Protein AF-A0A524QQI0-F1 (afdb_monomer)

Sequence (140 aa):
MTISGERKNTDLWWKIALLAVVTAITVSIHYGWILMPLFGHAGWVHAIHSRLCYIPIIMAAAWFGLRGGLITAATISLMIQPFILWSNNPYMEPSSEWVEIVFYFAIGGLIGLLVDRERRIRTRQEETALQLERSQRLSL

Secondary structure (DSSP, 8-state):
--HHHHHHHHHHHHHHHHHHHHHHHHHHHHTTTTHHHHH-S-HHHHHHHHHHTHHHHHHHHHHHHHHHHHHHHHHHHHHHHHHHHH---TTS-HHHHHHHHHHHHHHHHHHHHHHHHHHHHHHHHHHHHHHHHHHHHHT-

Solvent-accessible surface area (backbone atoms only — not comparable to full-atom values): 7536 Å² total; per-residue (Å²): 138,64,74,67,61,56,54,57,48,52,54,49,53,50,53,51,51,51,44,50,51,49,40,52,52,36,49,44,39,54,72,31,73,57,48,37,84,75,64,50,94,45,74,64,62,59,68,51,35,65,60,49,55,46,53,43,16,49,51,30,2,68,76,55,17,37,64,31,1,41,51,45,26,50,52,52,51,59,69,51,49,66,54,59,74,70,52,85,55,95,80,64,69,72,69,61,59,60,53,49,50,52,48,37,44,49,52,6,40,53,49,1,46,51,43,45,50,51,52,54,52,52,52,52,53,54,53,52,54,53,49,53,54,51,56,57,63,74,75,109

Nearest PDB structures (foldseek):
  3zc1-assembly1_B  TM=3.887E-01  e=4.930E+00  Archaeoglobus fulgidus
  6m6u-assembly1_D  TM=2.842E-01  e=5.201E+00  Shewanella oneidensis MR-1
  6m6u-assembly1_I  TM=2.778E-01  e=4.431E+00  Shewanella oneidensis MR-1
  8ip4-assembly1_A  TM=3.225E-01  e=9.359E+00  Homo sapiens

Mean predicted aligned error: 9.33 Å

pLDDT: mean 80.24, std 15.48, range [47.75, 97.38]

Radius of gyration: 21.22 Å; Cα contacts (8 Å, |Δi|>4): 103; chains: 1; bounding box: 54×30×71 Å

Foldseek 3Di:
DCPVVVVVVVVVVVLVVVLVVLLVVLLCQQVVVPPCVPPNPDPVSNVVSLVSLLVSLLSLLQPPALVRNQVSLVVSLVSCVVVVVVCPDPPPPPPPSVVSSVVSNVSSRVSSPVNVVVVVVVVVVVVVVVVVVVVVVVVD

Structure (mmCIF, N/CA/C/O backbone):
data_AF-A0A524QQI0-F1
#
_entry.id   AF-A0A524QQI0-F1
#
loop_
_atom_site.group_PDB
_atom_site.id
_atom_site.type_symbol
_atom_site.label_atom_id
_atom_site.label_alt_id
_atom_site.label_comp_id
_atom_site.label_asym_id
_atom_site.label_entity_id
_atom_site.label_seq_id
_atom_site.pdbx_PDB_ins_code
_atom_site.Cartn_x
_atom_site.Cartn_y
_atom_site.Cartn_z
_atom_site.occupancy
_atom_site.B_iso_or_equiv
_atom_site.auth_seq_id
_atom_site.auth_comp_id
_atom_site.auth_asym_id
_atom_site.auth_atom_id
_atom_site.pdbx_PDB_model_num
ATOM 1 N N . MET A 1 1 ? -7.210 17.712 27.458 1.00 49.47 1 MET A N 1
ATOM 2 C CA . MET A 1 1 ? -7.720 16.653 26.551 1.00 49.47 1 MET A CA 1
ATOM 3 C C . MET A 1 1 ? -7.200 16.789 25.104 1.00 49.47 1 MET A C 1
ATOM 5 O O . MET A 1 1 ? -7.686 16.091 24.229 1.00 49.47 1 MET A O 1
ATOM 9 N N . THR A 1 2 ? -6.180 17.623 24.841 1.00 55.41 2 THR A N 1
ATOM 10 C CA . THR A 1 2 ? -5.654 17.962 23.497 1.00 55.41 2 THR A CA 1
ATOM 11 C C . THR A 1 2 ? -4.439 17.131 23.043 1.00 55.41 2 THR A C 1
ATOM 13 O O . THR A 1 2 ? -4.247 16.939 21.849 1.00 55.41 2 THR A O 1
ATOM 16 N N . ILE A 1 3 ? -3.673 16.538 23.968 1.00 57.94 3 ILE A N 1
ATOM 17 C CA . ILE A 1 3 ? -2.389 15.861 23.657 1.00 57.94 3 ILE A CA 1
ATOM 18 C C . ILE A 1 3 ? -2.554 14.507 22.927 1.00 57.94 3 ILE A C 1
ATOM 20 O O . ILE A 1 3 ? -1.649 14.048 22.232 1.00 57.94 3 ILE A O 1
ATOM 24 N N . SER A 1 4 ? -3.721 13.861 23.044 1.00 59.25 4 SER A N 1
ATOM 25 C CA . SER A 1 4 ? -4.025 12.595 22.347 1.00 59.25 4 SER A CA 1
ATOM 26 C C . SER A 1 4 ? -4.274 12.797 20.842 1.00 59.25 4 SER A C 1
ATOM 28 O O . SER A 1 4 ? -3.852 11.973 20.030 1.00 59.25 4 SER A O 1
ATOM 30 N N . GLY A 1 5 ? -4.896 13.919 20.458 1.00 61.28 5 GLY A N 1
ATOM 31 C CA . GLY A 1 5 ? -5.211 14.228 19.060 1.00 61.28 5 GLY A CA 1
ATOM 32 C C . GLY A 1 5 ? -3.980 14.598 18.231 1.00 61.28 5 GLY A C 1
ATOM 33 O O . GLY A 1 5 ? -3.829 14.108 17.113 1.00 61.28 5 GLY A O 1
ATOM 34 N N . GLU A 1 6 ? -3.066 15.398 18.789 1.00 65.69 6 GLU A N 1
ATOM 35 C CA . GLU A 1 6 ? -1.837 15.804 18.090 1.00 65.69 6 GLU A CA 1
ATOM 36 C C . GLU A 1 6 ? -0.909 14.619 17.807 1.00 65.69 6 GLU A C 1
ATOM 38 O O . GLU A 1 6 ? -0.450 14.459 16.678 1.00 65.69 6 GLU A O 1
ATOM 43 N N . ARG A 1 7 ? -0.709 13.726 18.786 1.00 71.62 7 ARG A N 1
ATOM 44 C CA . ARG A 1 7 ? 0.163 12.548 18.635 1.00 71.62 7 ARG A CA 1
ATOM 45 C C . ARG A 1 7 ? -0.338 11.584 17.555 1.00 71.62 7 ARG A C 1
ATOM 47 O O . ARG A 1 7 ? 0.435 11.068 16.752 1.00 71.62 7 ARG A O 1
ATOM 54 N N . LYS A 1 8 ? -1.656 11.375 17.492 1.00 74.31 8 LYS A N 1
ATOM 55 C CA . LYS A 1 8 ? -2.273 10.492 16.493 1.00 74.31 8 LYS A CA 1
ATOM 56 C C . LYS A 1 8 ? -2.111 11.042 15.070 1.00 74.31 8 LYS A C 1
ATOM 58 O O . LYS A 1 8 ? -1.938 10.266 14.131 1.00 74.31 8 LYS A O 1
ATOM 63 N N . ASN A 1 9 ? -2.131 12.368 14.922 1.00 80.00 9 ASN A N 1
ATOM 64 C CA . ASN A 1 9 ? -1.892 13.034 13.646 1.00 80.00 9 ASN A CA 1
ATOM 65 C C . ASN A 1 9 ? -0.416 12.965 13.239 1.00 80.00 9 ASN A C 1
ATOM 67 O O . ASN A 1 9 ? -0.136 12.645 12.088 1.00 80.00 9 ASN A O 1
ATOM 71 N N . THR A 1 10 ? 0.532 13.192 14.154 1.00 86.38 10 THR A N 1
ATOM 72 C CA . THR A 1 10 ? 1.967 13.082 13.831 1.00 86.38 10 THR A CA 1
ATOM 73 C C . THR A 1 10 ? 2.349 11.673 13.382 1.00 86.38 10 THR A C 1
ATOM 75 O O . THR A 1 10 ? 3.079 11.525 12.405 1.00 86.38 10 THR A O 1
ATOM 78 N N . ASP A 1 11 ? 1.793 10.638 14.019 1.00 90.06 11 ASP A N 1
ATOM 79 C CA . ASP A 1 11 ? 2.036 9.242 13.634 1.00 90.06 11 ASP A CA 1
ATOM 80 C C . ASP A 1 11 ? 1.474 8.916 12.244 1.00 90.06 11 ASP A C 1
ATOM 82 O O . ASP A 1 11 ? 2.068 8.146 11.486 1.00 90.06 11 ASP A O 1
ATOM 86 N N . LEU A 1 12 ? 0.320 9.494 11.894 1.00 90.12 12 LEU A N 1
ATOM 87 C CA . LEU A 1 12 ? -0.279 9.349 10.570 1.00 90.12 12 LEU A CA 1
ATOM 88 C C . LEU A 1 12 ? 0.604 9.992 9.495 1.00 90.12 12 LEU A C 1
ATOM 90 O O . LEU A 1 12 ? 0.937 9.334 8.509 1.00 90.12 12 LEU A O 1
ATOM 94 N N . TRP A 1 13 ? 1.006 11.248 9.696 1.00 90.62 13 TRP A N 1
ATOM 95 C CA . TRP A 1 13 ? 1.864 11.969 8.755 1.00 90.62 13 TRP A CA 1
ATOM 96 C C . TRP A 1 13 ? 3.225 11.303 8.596 1.00 90.62 13 TRP A C 1
ATOM 98 O O . TRP A 1 13 ? 3.708 11.181 7.474 1.00 90.62 13 TRP A O 1
ATOM 108 N N . TRP A 1 14 ? 3.804 10.794 9.685 1.00 93.50 14 TRP A N 1
ATOM 109 C CA . TRP A 1 14 ? 5.048 10.033 9.634 1.00 93.50 14 TRP A CA 1
ATOM 110 C C . TRP A 1 14 ? 4.915 8.760 8.795 1.00 93.50 14 TRP A C 1
ATOM 112 O O . TRP A 1 14 ? 5.751 8.503 7.933 1.00 93.50 14 TRP A O 1
ATOM 122 N N . LYS A 1 15 ? 3.836 7.985 8.980 1.00 92.25 15 LYS A N 1
ATOM 123 C CA . LYS A 1 15 ? 3.563 6.789 8.163 1.00 92.25 15 LYS A CA 1
ATOM 124 C C . LYS A 1 15 ? 3.392 7.132 6.688 1.00 92.25 15 LYS A C 1
ATOM 126 O O . LYS A 1 15 ? 3.924 6.422 5.842 1.00 92.25 15 LYS A O 1
ATOM 131 N N . ILE A 1 16 ? 2.671 8.211 6.378 1.00 92.25 16 ILE A N 1
ATOM 132 C CA . ILE A 1 16 ? 2.478 8.670 4.996 1.00 92.25 16 ILE A CA 1
ATOM 133 C C . ILE A 1 16 ? 3.813 9.110 4.388 1.00 92.25 16 ILE A C 1
ATOM 135 O O . ILE A 1 16 ? 4.137 8.683 3.283 1.00 92.25 16 ILE A O 1
ATOM 139 N N . ALA A 1 17 ? 4.604 9.907 5.109 1.00 93.19 17 ALA A N 1
ATOM 140 C CA . ALA A 1 17 ? 5.914 10.364 4.656 1.00 93.19 17 ALA A CA 1
ATOM 141 C C . ALA A 1 17 ? 6.864 9.184 4.414 1.00 93.19 17 ALA A C 1
ATOM 143 O O . ALA A 1 17 ? 7.474 9.089 3.353 1.00 93.19 17 ALA A O 1
ATOM 144 N N . LEU A 1 18 ? 6.931 8.239 5.355 1.00 94.25 18 LEU A N 1
ATOM 145 C CA . LEU A 1 18 ? 7.751 7.039 5.227 1.00 94.25 18 LEU A CA 1
ATOM 146 C C . LEU A 1 18 ? 7.297 6.171 4.045 1.00 94.25 18 LEU A C 1
ATOM 148 O O . LEU A 1 18 ? 8.131 5.719 3.265 1.00 94.25 18 LEU A O 1
ATOM 152 N N . LEU A 1 19 ? 5.986 5.982 3.866 1.00 93.25 19 LEU A N 1
ATOM 153 C CA . LEU A 1 19 ? 5.440 5.250 2.724 1.00 93.25 19 LEU A CA 1
ATOM 154 C C . LEU A 1 19 ? 5.787 5.935 1.395 1.00 93.25 19 LEU A C 1
ATOM 156 O O . LEU A 1 19 ? 6.190 5.259 0.450 1.00 93.25 19 LEU A O 1
ATOM 160 N N . ALA A 1 20 ? 5.655 7.261 1.323 1.00 91.62 20 ALA A N 1
ATOM 161 C CA . ALA A 1 20 ? 5.983 8.039 0.133 1.00 91.62 20 ALA A CA 1
ATOM 162 C C . ALA A 1 20 ? 7.475 7.935 -0.211 1.00 91.62 20 ALA A C 1
ATOM 164 O O . ALA A 1 20 ? 7.813 7.686 -1.366 1.00 91.62 20 ALA A O 1
ATOM 165 N N . VAL A 1 21 ? 8.358 8.042 0.787 1.00 92.69 21 VAL A N 1
ATOM 166 C CA . VAL A 1 21 ? 9.811 7.890 0.612 1.00 92.69 21 VAL A CA 1
ATOM 167 C C . VAL A 1 21 ? 10.164 6.486 0.124 1.00 92.69 21 VAL A C 1
ATOM 169 O O . VAL A 1 21 ? 10.884 6.351 -0.860 1.00 92.69 21 VAL A O 1
ATOM 172 N N . VAL A 1 22 ? 9.627 5.433 0.751 1.00 91.69 22 VAL A N 1
ATOM 173 C CA . VAL A 1 22 ? 9.883 4.044 0.328 1.00 91.69 22 VAL A CA 1
ATOM 174 C C . VAL A 1 22 ? 9.367 3.800 -1.089 1.00 91.69 22 VAL A C 1
ATOM 176 O O . VAL A 1 22 ? 10.076 3.215 -1.905 1.00 91.69 22 VAL A O 1
ATOM 179 N N . THR A 1 23 ? 8.171 4.300 -1.411 1.00 88.88 23 THR A N 1
ATOM 180 C CA . THR A 1 23 ? 7.600 4.193 -2.761 1.00 88.88 23 THR A CA 1
ATOM 181 C C . THR A 1 23 ? 8.500 4.894 -3.777 1.00 88.88 23 THR A C 1
ATOM 183 O O . THR A 1 23 ? 8.898 4.274 -4.759 1.00 88.88 23 THR A O 1
ATOM 186 N N . ALA A 1 24 ? 8.908 6.138 -3.509 1.00 87.12 24 ALA A N 1
ATOM 187 C CA . ALA A 1 24 ? 9.801 6.895 -4.381 1.00 87.12 24 ALA A CA 1
ATOM 188 C C . ALA A 1 24 ? 11.146 6.185 -4.592 1.00 87.12 24 ALA A C 1
ATOM 190 O O . ALA A 1 24 ? 11.607 6.088 -5.723 1.00 87.12 24 ALA A O 1
ATOM 191 N N . ILE A 1 25 ? 11.752 5.627 -3.537 1.00 86.31 25 ILE A N 1
ATOM 192 C CA . ILE A 1 25 ? 12.997 4.853 -3.647 1.00 86.31 25 ILE A CA 1
ATOM 193 C C . ILE A 1 25 ? 12.789 3.626 -4.540 1.00 86.31 25 ILE A C 1
ATOM 195 O O . ILE A 1 25 ? 13.569 3.406 -5.463 1.00 86.31 25 ILE A O 1
ATOM 199 N N . THR A 1 26 ? 11.734 2.842 -4.303 1.00 85.69 26 THR A N 1
ATOM 200 C CA . THR A 1 26 ? 11.472 1.621 -5.086 1.00 85.69 26 THR A CA 1
ATOM 201 C C . THR A 1 26 ? 11.213 1.929 -6.560 1.00 85.69 26 THR A C 1
ATOM 203 O O . THR A 1 26 ? 11.755 1.248 -7.427 1.00 85.69 26 THR A O 1
ATOM 206 N N . VAL A 1 27 ? 10.476 3.005 -6.851 1.00 81.31 27 VAL A N 1
ATOM 207 C CA . VAL A 1 27 ? 10.211 3.469 -8.217 1.00 81.31 27 VAL A CA 1
ATOM 208 C C . VAL A 1 27 ? 11.495 3.989 -8.871 1.00 81.31 27 VAL A C 1
ATOM 210 O O . VAL A 1 27 ? 11.799 3.603 -9.992 1.00 81.31 27 VAL A O 1
ATOM 213 N N . SER A 1 28 ? 12.319 4.776 -8.177 1.00 77.75 28 SER A N 1
ATOM 214 C CA . SER A 1 28 ? 13.614 5.235 -8.707 1.00 77.75 28 SER A CA 1
ATOM 215 C C . SER A 1 28 ? 14.567 4.081 -9.041 1.00 77.75 28 SER A C 1
ATOM 217 O O . SER A 1 28 ? 15.298 4.148 -10.030 1.00 77.75 28 SER A O 1
ATOM 219 N N . ILE A 1 29 ? 14.553 3.002 -8.248 1.00 75.69 29 ILE A N 1
ATOM 220 C CA . ILE A 1 29 ? 15.293 1.769 -8.561 1.00 75.69 29 ILE A CA 1
ATOM 221 C C . ILE A 1 29 ? 14.711 1.100 -9.813 1.00 75.69 29 ILE A C 1
ATOM 223 O O . ILE A 1 29 ? 15.478 0.672 -10.674 1.00 75.69 29 ILE A O 1
ATOM 227 N N . HIS A 1 30 ? 13.381 1.047 -9.927 1.00 70.19 30 HIS A N 1
ATOM 228 C CA . HIS A 1 30 ? 12.670 0.466 -11.068 1.00 70.19 30 HIS A CA 1
ATOM 229 C C . HIS A 1 30 ? 12.987 1.177 -12.389 1.00 70.19 30 HIS A C 1
ATOM 231 O O . HIS A 1 30 ? 13.290 0.517 -13.376 1.00 70.19 30 HIS A O 1
ATOM 237 N N . TYR A 1 31 ? 13.048 2.512 -12.389 1.00 66.62 31 TYR A N 1
ATOM 238 C CA . TYR A 1 31 ? 13.455 3.315 -13.552 1.00 66.62 31 TYR A CA 1
ATOM 239 C C . TYR A 1 31 ? 14.927 3.126 -13.960 1.00 66.62 31 TYR A C 1
ATOM 241 O O . TYR A 1 31 ? 15.420 3.803 -14.860 1.00 66.62 31 TYR A O 1
ATOM 249 N N . GLY A 1 32 ? 15.667 2.247 -13.281 1.00 62.62 32 GLY A N 1
ATOM 250 C CA . GLY A 1 32 ? 17.063 1.980 -13.580 1.00 62.62 32 GLY A CA 1
ATOM 251 C C . GLY A 1 32 ? 18.003 3.093 -13.131 1.00 62.62 32 GLY A C 1
ATOM 252 O O . GLY A 1 32 ? 19.205 2.902 -13.238 1.00 62.62 32 GLY A O 1
ATOM 253 N N . TRP A 1 33 ? 17.517 4.200 -12.553 1.00 60.66 33 TRP A N 1
ATOM 254 C CA . TRP A 1 33 ? 18.362 5.321 -12.110 1.00 60.66 33 TRP A CA 1
ATOM 255 C C . TRP A 1 33 ? 19.468 4.843 -11.158 1.00 60.66 33 TRP A C 1
ATOM 257 O O . TRP A 1 33 ? 20.602 5.305 -11.222 1.00 60.66 33 TRP A O 1
ATOM 267 N N . ILE A 1 34 ? 19.158 3.868 -10.302 1.00 59.31 34 ILE A N 1
ATOM 268 C CA . ILE A 1 34 ? 20.099 3.363 -9.298 1.00 59.31 34 ILE A CA 1
ATOM 269 C C . ILE A 1 34 ? 20.806 2.085 -9.766 1.00 59.31 34 ILE A C 1
ATOM 271 O O . ILE A 1 34 ? 22.025 1.998 -9.674 1.00 59.31 34 ILE A O 1
ATOM 275 N N . LEU A 1 35 ? 20.078 1.082 -10.271 1.00 58.62 35 LEU A N 1
ATOM 276 C CA . LEU A 1 35 ? 20.664 -0.238 -10.551 1.00 58.62 35 LEU A CA 1
ATOM 277 C C . LEU A 1 35 ? 21.361 -0.326 -11.919 1.00 58.62 35 LEU A C 1
ATOM 279 O O . LEU A 1 35 ? 22.340 -1.056 -12.052 1.00 58.62 35 LEU A O 1
ATOM 283 N N . MET A 1 36 ? 20.902 0.425 -12.923 1.00 58.16 36 MET A N 1
ATOM 284 C CA . MET A 1 36 ? 21.428 0.356 -14.293 1.00 58.16 36 MET A CA 1
ATOM 285 C C . MET A 1 36 ? 22.860 0.914 -14.417 1.00 58.16 36 MET A C 1
ATOM 287 O O . MET A 1 36 ? 23.675 0.255 -15.066 1.00 58.16 36 MET A O 1
ATOM 291 N N . PRO A 1 37 ? 23.236 2.032 -13.753 1.00 60.03 37 PRO A N 1
ATOM 292 C CA . PRO A 1 37 ? 24.627 2.489 -13.705 1.00 60.03 37 PRO A CA 1
ATOM 293 C C . PRO A 1 37 ? 25.557 1.540 -12.944 1.00 60.03 37 PRO A C 1
ATOM 295 O O . PRO A 1 37 ? 26.7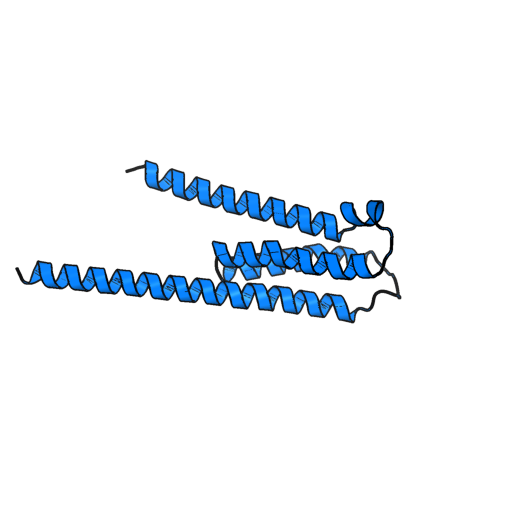56 1.522 -13.204 1.00 60.03 37 PRO A O 1
ATOM 298 N N . LEU A 1 38 ? 25.016 0.777 -11.988 1.00 60.03 38 LEU A N 1
ATOM 299 C CA . LEU A 1 38 ? 25.783 -0.083 -11.085 1.00 60.03 38 LEU A CA 1
ATOM 300 C C . LEU A 1 38 ? 25.982 -1.511 -11.624 1.00 60.03 38 LEU A C 1
ATOM 302 O O . LEU A 1 38 ? 27.028 -2.102 -11.372 1.00 60.03 38 LEU A O 1
ATOM 306 N N . PHE A 1 39 ? 25.011 -2.069 -12.358 1.00 58.84 39 PHE A N 1
ATOM 307 C CA . PHE A 1 39 ? 24.995 -3.491 -12.743 1.00 58.84 39 PHE A CA 1
ATOM 308 C C . PHE A 1 39 ? 24.743 -3.760 -14.241 1.00 58.84 39 PHE A C 1
ATOM 310 O O . PHE A 1 39 ? 24.773 -4.917 -14.665 1.00 58.84 39 PHE A O 1
ATOM 317 N N . GLY A 1 40 ? 24.534 -2.726 -15.066 1.00 60.47 40 GLY A N 1
ATOM 318 C CA . GLY A 1 40 ? 24.330 -2.869 -16.514 1.00 60.47 40 GLY A CA 1
ATOM 319 C C . GLY A 1 40 ? 22.989 -3.513 -16.915 1.00 60.47 40 GLY A C 1
ATOM 320 O O . GLY A 1 40 ? 22.061 -3.612 -16.118 1.00 60.47 40 GLY A O 1
ATOM 321 N N . HIS A 1 41 ? 22.877 -3.955 -18.176 1.00 60.81 41 HIS A N 1
ATOM 322 C CA . HIS A 1 41 ? 21.648 -4.508 -18.788 1.00 60.81 41 HIS A CA 1
ATOM 323 C C . HIS A 1 41 ? 21.412 -5.998 -18.476 1.00 60.81 41 HIS A C 1
ATOM 325 O O . HIS A 1 41 ? 20.917 -6.756 -19.310 1.00 60.81 41 HIS A O 1
ATOM 331 N N . ALA A 1 42 ? 21.812 -6.471 -17.298 1.00 59.84 42 ALA A N 1
ATOM 332 C CA . ALA A 1 42 ? 21.661 -7.881 -16.974 1.00 59.84 42 ALA A CA 1
ATOM 333 C C . ALA A 1 42 ? 20.178 -8.226 -16.723 1.00 59.84 42 ALA A C 1
ATOM 335 O O . ALA A 1 42 ? 19.522 -7.575 -15.917 1.00 59.84 42 ALA A O 1
ATOM 336 N N . GLY A 1 43 ? 19.640 -9.269 -17.367 1.00 59.41 43 GLY A N 1
ATOM 337 C CA . GLY A 1 43 ? 18.206 -9.617 -17.288 1.00 59.41 43 GLY A CA 1
ATOM 338 C C . GLY A 1 43 ? 17.661 -9.860 -15.868 1.00 59.41 43 GLY A C 1
ATOM 339 O O . GLY A 1 43 ? 16.474 -9.675 -15.616 1.00 59.41 43 GLY A O 1
ATOM 340 N N . TRP A 1 44 ? 18.523 -10.192 -14.899 1.00 63.91 44 TRP A N 1
ATOM 341 C CA . TRP A 1 44 ? 18.141 -10.335 -13.487 1.00 63.91 44 TRP A CA 1
ATOM 342 C C . TRP A 1 44 ? 17.852 -8.998 -12.785 1.00 63.91 44 TRP A C 1
ATOM 344 O O . TRP A 1 44 ? 17.097 -8.975 -11.812 1.00 63.91 44 TRP A O 1
ATOM 354 N N . VAL A 1 45 ? 18.407 -7.886 -13.281 1.00 62.06 45 VAL A N 1
ATOM 355 C CA . VAL A 1 45 ? 18.119 -6.528 -12.788 1.00 62.06 45 VAL A CA 1
ATOM 356 C C . VAL A 1 45 ? 16.640 -6.203 -12.989 1.00 62.06 45 VAL A C 1
ATOM 358 O O . VAL A 1 45 ? 16.035 -5.555 -12.135 1.00 62.06 45 VAL A O 1
ATOM 361 N N . HIS A 1 46 ? 16.044 -6.727 -14.068 1.00 61.25 46 HIS A N 1
ATOM 362 C CA . HIS A 1 46 ? 14.615 -6.599 -14.322 1.00 61.25 46 HIS A CA 1
ATOM 363 C C . HIS A 1 46 ? 13.790 -7.381 -13.277 1.00 61.25 46 HIS A C 1
ATOM 365 O O . HIS A 1 46 ? 12.960 -6.831 -12.569 1.00 61.25 46 HIS A O 1
ATOM 371 N N . ALA A 1 47 ? 14.124 -8.651 -13.038 1.00 64.06 47 ALA A N 1
ATOM 372 C CA . ALA A 1 47 ? 13.380 -9.496 -12.095 1.00 64.06 47 ALA A CA 1
ATOM 373 C C . ALA A 1 47 ? 13.442 -9.042 -10.617 1.00 64.06 47 ALA A C 1
ATOM 375 O O . ALA A 1 47 ? 12.585 -9.415 -9.808 1.00 64.06 47 ALA A O 1
ATOM 376 N N . ILE A 1 48 ? 14.472 -8.283 -10.227 1.00 70.00 48 ILE A N 1
ATOM 377 C CA . ILE A 1 48 ? 14.629 -7.780 -8.856 1.00 70.00 48 ILE A CA 1
ATOM 378 C C . ILE A 1 48 ? 13.797 -6.522 -8.605 1.00 70.00 48 ILE A C 1
ATOM 380 O O . ILE A 1 48 ? 13.254 -6.387 -7.504 1.00 70.00 48 ILE A O 1
ATOM 384 N N . HIS A 1 49 ? 13.652 -5.620 -9.582 1.00 69.69 49 HIS A N 1
ATOM 385 C CA . HIS A 1 49 ? 12.941 -4.362 -9.341 1.00 69.69 49 HIS A CA 1
ATOM 386 C C . HIS A 1 49 ? 11.476 -4.593 -8.975 1.00 69.69 49 HIS A C 1
ATOM 388 O O . HIS A 1 49 ? 10.951 -3.946 -8.069 1.00 69.69 49 HIS A O 1
ATOM 394 N N . SER A 1 50 ? 10.835 -5.578 -9.596 1.00 69.06 50 SER A N 1
ATOM 395 C CA . SER A 1 50 ? 9.402 -5.799 -9.426 1.00 69.06 50 SER A CA 1
ATOM 396 C C . SER A 1 50 ? 9.070 -6.331 -8.051 1.00 69.06 50 SER A C 1
ATOM 398 O O . SER A 1 50 ? 8.003 -6.056 -7.504 1.00 69.06 50 SER A O 1
ATOM 400 N N . ARG A 1 51 ? 10.027 -7.050 -7.457 1.00 81.38 51 ARG A N 1
ATOM 401 C CA . ARG A 1 51 ? 9.920 -7.581 -6.101 1.00 81.38 51 ARG A CA 1
ATOM 402 C C . ARG A 1 51 ? 10.038 -6.485 -5.050 1.00 81.38 51 ARG A C 1
ATOM 404 O O . ARG A 1 51 ? 9.401 -6.581 -4.004 1.00 81.38 51 ARG A O 1
ATOM 411 N N . LEU A 1 52 ? 10.809 -5.432 -5.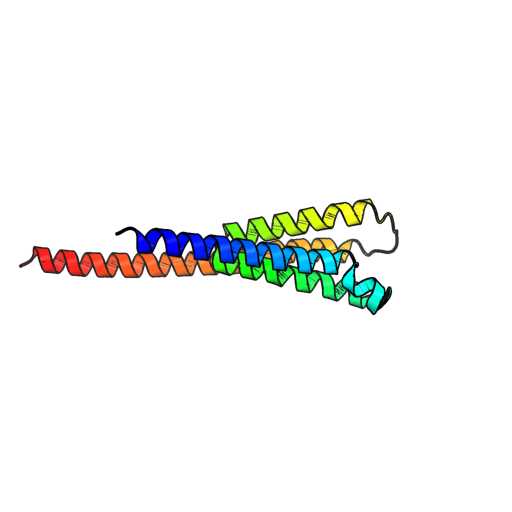323 1.00 82.81 52 LEU A N 1
ATOM 412 C CA . LEU A 1 52 ? 10.960 -4.305 -4.400 1.00 82.81 52 LEU A CA 1
ATOM 413 C C . LEU A 1 52 ? 9.670 -3.487 -4.286 1.00 82.81 52 LEU A C 1
ATOM 415 O O . LEU A 1 52 ? 9.352 -3.006 -3.199 1.00 82.81 52 LEU A O 1
ATOM 419 N N . CYS A 1 53 ? 8.876 -3.406 -5.355 1.00 85.44 53 CYS A N 1
ATOM 420 C CA . CYS A 1 53 ? 7.575 -2.735 -5.346 1.00 85.44 53 CYS A CA 1
ATOM 421 C C . CYS A 1 53 ? 6.533 -3.411 -4.434 1.00 85.44 53 CYS A C 1
ATOM 423 O O . CYS A 1 53 ? 5.576 -2.755 -4.026 1.00 85.44 53 CYS A O 1
ATOM 425 N N . TYR A 1 54 ? 6.728 -4.671 -4.020 1.00 89.06 54 TYR A N 1
ATOM 426 C CA . TYR A 1 54 ? 5.860 -5.303 -3.017 1.00 89.06 54 TYR A CA 1
ATOM 427 C C . TYR A 1 54 ? 5.987 -4.654 -1.634 1.00 89.06 54 TYR A C 1
ATOM 429 O O . TYR A 1 54 ? 5.010 -4.612 -0.889 1.00 89.06 54 TYR A O 1
ATOM 437 N N . ILE A 1 55 ? 7.160 -4.118 -1.284 1.00 92.12 55 ILE A N 1
ATOM 438 C CA . ILE A 1 55 ? 7.435 -3.545 0.043 1.00 92.12 55 ILE A CA 1
ATOM 439 C C . ILE A 1 55 ? 6.472 -2.393 0.382 1.00 92.12 55 ILE A C 1
ATOM 441 O O . ILE A 1 55 ? 5.757 -2.506 1.383 1.00 92.12 55 ILE A O 1
ATOM 445 N N . PRO A 1 56 ? 6.380 -1.309 -0.419 1.00 92.19 56 PRO A N 1
ATOM 446 C CA . PRO A 1 56 ? 5.457 -0.215 -0.124 1.00 92.19 56 PRO A CA 1
ATOM 447 C C . PRO A 1 56 ? 3.990 -0.667 -0.128 1.00 92.19 56 PRO A C 1
ATOM 449 O O . PRO A 1 56 ? 3.207 -0.183 0.686 1.00 92.19 56 PRO A O 1
ATOM 452 N N . ILE A 1 57 ? 3.611 -1.636 -0.968 1.00 92.62 57 ILE A N 1
ATOM 453 C CA . ILE A 1 57 ? 2.240 -2.175 -1.014 1.00 92.62 57 ILE A CA 1
ATOM 454 C C . ILE A 1 57 ? 1.891 -2.884 0.296 1.00 92.62 57 ILE A C 1
ATOM 456 O O . ILE A 1 57 ? 0.843 -2.620 0.888 1.00 92.62 57 ILE A O 1
ATOM 460 N N . ILE A 1 58 ? 2.781 -3.756 0.774 1.00 94.69 58 ILE A N 1
ATOM 461 C CA . ILE A 1 58 ? 2.613 -4.481 2.037 1.00 94.69 58 ILE A CA 1
ATOM 462 C C . ILE A 1 58 ? 2.548 -3.492 3.207 1.00 94.69 58 ILE A C 1
ATOM 464 O O . ILE A 1 58 ? 1.669 -3.608 4.062 1.00 94.69 58 ILE A O 1
ATOM 468 N N . MET A 1 59 ? 3.430 -2.486 3.230 1.00 95.31 59 MET A N 1
ATOM 469 C CA . MET A 1 59 ? 3.430 -1.441 4.261 1.00 95.31 59 MET A CA 1
ATOM 470 C C . MET A 1 59 ? 2.115 -0.653 4.276 1.00 95.31 59 MET A C 1
ATOM 472 O O . MET A 1 59 ? 1.521 -0.453 5.339 1.00 95.31 59 MET A O 1
ATOM 476 N N . ALA A 1 60 ? 1.626 -0.244 3.103 1.00 94.94 60 ALA A N 1
ATOM 477 C CA . ALA A 1 60 ? 0.366 0.475 2.976 1.00 94.94 60 ALA A CA 1
ATOM 478 C C . ALA A 1 60 ? -0.824 -0.382 3.428 1.00 94.94 60 ALA A C 1
ATOM 480 O O . ALA A 1 60 ? -1.680 0.097 4.174 1.00 94.94 60 ALA A O 1
ATOM 481 N N . ALA A 1 61 ? -0.849 -1.659 3.038 1.00 95.56 61 ALA A N 1
ATOM 482 C CA . ALA A 1 61 ? -1.872 -2.612 3.452 1.00 95.56 61 ALA A CA 1
ATOM 483 C C . ALA A 1 61 ? -1.872 -2.837 4.975 1.00 95.56 61 ALA A C 1
ATOM 485 O O . ALA A 1 61 ? -2.927 -2.842 5.607 1.00 95.56 61 ALA A O 1
ATOM 486 N N . ALA A 1 62 ? -0.693 -2.948 5.592 1.00 95.06 62 ALA A N 1
ATOM 487 C CA . ALA A 1 62 ? -0.549 -3.122 7.036 1.00 95.06 62 ALA A CA 1
ATOM 488 C C . ALA A 1 62 ? -1.030 -1.897 7.837 1.00 95.06 62 ALA A C 1
ATOM 490 O O . ALA A 1 62 ? -1.713 -2.026 8.861 1.00 95.06 62 ALA A O 1
ATOM 491 N N . TRP A 1 63 ? -0.700 -0.685 7.387 1.00 94.75 63 TRP A N 1
ATOM 492 C CA . TRP A 1 63 ? -1.047 0.536 8.119 1.00 94.75 63 TRP A CA 1
ATOM 493 C C . TRP A 1 63 ? -2.465 1.029 7.858 1.00 94.75 63 TRP A C 1
ATOM 495 O O . TRP A 1 63 ? -3.143 1.461 8.798 1.00 94.75 63 TRP A O 1
ATOM 505 N N . PHE A 1 64 ? -2.933 0.933 6.620 1.00 94.19 64 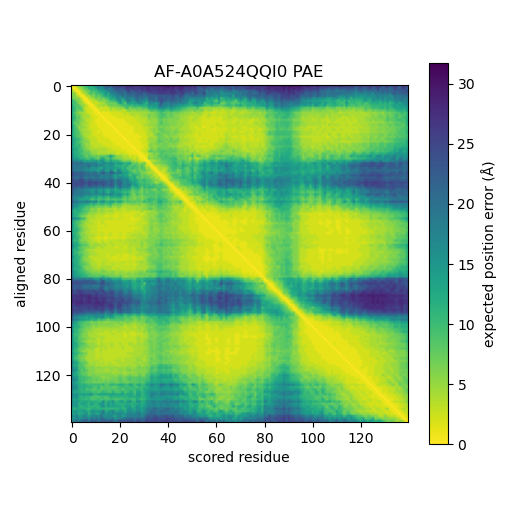PHE A N 1
ATOM 506 C CA . PHE A 1 64 ? -4.177 1.555 6.168 1.00 94.19 64 PHE A CA 1
ATOM 507 C C . PHE A 1 64 ? -5.233 0.536 5.716 1.00 94.19 64 PHE A C 1
ATOM 509 O O . PHE A 1 64 ? -6.301 0.936 5.251 1.00 94.19 64 PHE A O 1
ATOM 516 N N . GLY A 1 65 ? -4.960 -0.762 5.876 1.00 94.69 65 GLY A N 1
ATOM 517 C CA . GLY A 1 65 ? -5.890 -1.831 5.529 1.00 94.69 65 GLY A CA 1
ATOM 518 C C . GLY A 1 65 ? -6.045 -2.006 4.022 1.00 94.69 65 GLY A C 1
ATOM 519 O O . GLY A 1 65 ? -5.170 -1.635 3.233 1.00 94.69 65 GLY A O 1
ATOM 520 N N . LEU A 1 66 ? -7.195 -2.539 3.607 1.00 95.50 66 LEU A N 1
ATOM 521 C CA . LEU A 1 66 ? -7.470 -2.854 2.204 1.00 95.50 66 LEU A CA 1
ATOM 522 C C . LEU A 1 66 ? -7.369 -1.629 1.293 1.00 95.50 66 LEU A C 1
ATOM 524 O O . LEU A 1 66 ? -6.821 -1.707 0.196 1.00 95.50 66 LEU A O 1
ATOM 528 N N . ARG A 1 67 ? -7.850 -0.476 1.764 1.00 94.25 67 ARG A N 1
ATOM 529 C CA . ARG A 1 67 ? -7.841 0.763 0.976 1.00 94.25 67 ARG A CA 1
ATOM 530 C C . ARG A 1 67 ? -6.423 1.230 0.664 1.00 94.25 67 ARG A C 1
ATOM 532 O O . ARG A 1 67 ? -6.148 1.553 -0.484 1.00 94.25 67 ARG A O 1
ATOM 539 N N . GLY A 1 68 ? -5.525 1.241 1.650 1.00 92.75 68 GLY A N 1
ATOM 540 C CA . GLY A 1 68 ? -4.145 1.669 1.411 1.00 92.75 68 GLY A CA 1
ATOM 541 C C . GLY A 1 68 ? -3.380 0.717 0.509 1.00 92.75 68 GLY A C 1
ATOM 542 O O . GLY A 1 68 ? -2.731 1.176 -0.422 1.00 92.75 68 GLY A O 1
ATOM 543 N N . GLY A 1 69 ? -3.512 -0.595 0.731 1.00 92.88 69 GLY A N 1
ATOM 544 C CA . GLY A 1 69 ? -2.874 -1.601 -0.122 1.00 92.88 69 GLY A CA 1
ATOM 545 C C . GLY A 1 69 ? -3.279 -1.465 -1.593 1.00 92.88 69 GLY A C 1
ATOM 546 O O . GLY A 1 69 ? -2.414 -1.425 -2.464 1.00 92.88 69 GLY A O 1
ATOM 547 N N . LEU A 1 70 ? -4.582 -1.324 -1.869 1.00 95.62 70 LEU A N 1
ATOM 548 C CA . LEU A 1 70 ? -5.096 -1.189 -3.237 1.00 95.62 70 LEU A CA 1
ATOM 549 C C . LEU A 1 70 ? -4.730 0.152 -3.886 1.00 95.62 70 LEU A C 1
ATOM 551 O O . LEU A 1 70 ? -4.356 0.167 -5.056 1.00 95.62 70 LEU A O 1
ATOM 555 N N . ILE A 1 71 ? -4.806 1.264 -3.145 1.00 94.81 71 ILE A N 1
ATOM 556 C CA . ILE A 1 71 ? -4.414 2.584 -3.665 1.00 94.81 71 ILE A CA 1
ATOM 557 C C . ILE A 1 71 ? -2.923 2.587 -4.006 1.00 94.81 71 ILE A C 1
ATOM 559 O O . ILE A 1 71 ? -2.555 3.011 -5.095 1.00 94.81 71 ILE A O 1
ATOM 563 N N . THR A 1 72 ? -2.061 2.077 -3.123 1.00 92.38 72 THR A N 1
ATOM 564 C CA . THR A 1 72 ? -0.616 2.026 -3.383 1.00 92.38 72 THR A CA 1
ATOM 565 C C . THR A 1 72 ? -0.280 1.096 -4.549 1.00 92.38 72 THR A C 1
ATOM 567 O O . THR A 1 72 ? 0.523 1.480 -5.397 1.00 92.38 72 THR A O 1
ATOM 570 N N . ALA A 1 73 ? -0.927 -0.072 -4.656 1.00 92.44 73 ALA A N 1
ATOM 571 C CA . ALA A 1 73 ? -0.769 -0.965 -5.806 1.00 92.44 73 ALA A CA 1
ATOM 572 C C . ALA A 1 73 ? -1.177 -0.285 -7.126 1.00 92.44 73 ALA A C 1
ATOM 574 O O . ALA A 1 73 ? -0.439 -0.361 -8.109 1.00 92.44 73 ALA A O 1
ATOM 575 N N . ALA A 1 74 ? -2.305 0.433 -7.143 1.00 92.00 74 ALA A N 1
ATOM 576 C CA . ALA A 1 74 ? -2.756 1.183 -8.312 1.00 92.00 74 ALA A CA 1
ATOM 577 C C . ALA A 1 74 ? -1.790 2.319 -8.679 1.00 92.00 74 ALA A C 1
ATOM 579 O O . ALA A 1 74 ? -1.412 2.444 -9.841 1.00 92.00 74 ALA A O 1
ATOM 580 N N . THR A 1 75 ? -1.340 3.107 -7.698 1.00 90.56 75 THR A N 1
ATOM 581 C CA . THR A 1 75 ? -0.377 4.195 -7.916 1.00 90.56 75 THR A CA 1
ATOM 582 C C . THR A 1 75 ? 0.929 3.675 -8.507 1.00 90.56 75 THR A C 1
ATOM 584 O O . THR A 1 75 ? 1.402 4.220 -9.498 1.00 90.56 75 THR A O 1
ATOM 587 N N . ILE A 1 76 ? 1.495 2.602 -7.947 1.00 87.06 76 ILE A N 1
ATOM 588 C CA . ILE A 1 76 ? 2.735 2.004 -8.460 1.00 87.06 76 ILE A CA 1
ATOM 589 C C . ILE A 1 76 ? 2.527 1.468 -9.879 1.00 87.06 76 ILE A C 1
ATOM 591 O O . ILE A 1 76 ? 3.337 1.753 -10.757 1.00 87.06 76 ILE A O 1
ATOM 595 N N . SER A 1 77 ? 1.413 0.777 -10.135 1.00 85.88 77 SER A N 1
ATOM 596 C CA . SER A 1 77 ? 1.090 0.257 -11.472 1.00 85.88 77 SER A CA 1
ATOM 597 C C . SER A 1 77 ? 0.997 1.381 -12.514 1.00 85.88 77 SER A C 1
ATOM 599 O O . SER A 1 77 ? 1.539 1.260 -13.610 1.00 85.88 77 SER A O 1
ATOM 601 N N . LEU A 1 78 ? 0.367 2.508 -12.161 1.00 84.38 78 LEU A N 1
ATOM 602 C CA . LEU A 1 78 ? 0.276 3.691 -13.023 1.00 84.38 78 LEU A CA 1
ATOM 603 C C . LEU A 1 78 ? 1.632 4.374 -13.234 1.00 84.38 78 LEU A C 1
ATOM 605 O O . LEU A 1 78 ? 1.894 4.859 -14.328 1.00 84.38 78 LEU A O 1
ATOM 609 N N . MET A 1 79 ? 2.492 4.416 -12.214 1.00 80.31 79 MET A N 1
ATOM 610 C CA . MET A 1 79 ? 3.831 5.005 -12.327 1.00 80.31 79 MET A CA 1
ATOM 611 C C . MET A 1 79 ? 4.778 4.170 -13.193 1.00 80.31 79 MET A C 1
ATOM 613 O O . MET A 1 79 ? 5.723 4.736 -13.733 1.00 80.31 79 MET A O 1
ATOM 617 N N . ILE A 1 80 ? 4.542 2.864 -13.338 1.00 72.31 80 ILE A N 1
ATOM 618 C CA . ILE A 1 80 ? 5.351 1.967 -14.180 1.00 72.31 80 ILE A CA 1
ATOM 619 C C . ILE A 1 80 ? 4.921 2.043 -15.660 1.00 72.31 80 ILE A C 1
ATOM 621 O O . ILE A 1 80 ? 5.764 2.049 -16.553 1.00 72.31 80 ILE A O 1
ATOM 625 N N . GLN A 1 81 ? 3.622 2.206 -15.942 1.00 65.69 81 GLN A N 1
ATOM 626 C CA . GLN A 1 81 ? 3.061 2.270 -17.306 1.00 65.69 81 GLN A CA 1
ATOM 627 C C . GLN A 1 81 ? 3.727 3.246 -18.304 1.00 65.69 81 GLN A C 1
ATOM 629 O O . GLN A 1 81 ? 3.962 2.836 -19.443 1.00 65.69 81 GLN A O 1
ATOM 634 N N . PRO A 1 82 ? 4.053 4.512 -17.963 1.00 62.25 82 PRO A N 1
ATOM 635 C CA . PRO A 1 82 ? 4.649 5.433 -18.933 1.00 62.25 82 PRO A CA 1
ATOM 636 C C . PRO A 1 82 ? 6.039 4.992 -19.421 1.00 62.25 82 PRO A C 1
ATOM 638 O O . PRO A 1 82 ? 6.444 5.393 -20.511 1.00 62.25 82 PRO A O 1
ATOM 641 N N . PHE A 1 83 ? 6.748 4.137 -18.675 1.00 55.53 83 PHE A N 1
ATOM 642 C CA . PHE A 1 83 ? 8.032 3.582 -19.107 1.00 55.53 83 PHE A CA 1
ATOM 643 C C . PHE A 1 83 ? 7.871 2.592 -20.272 1.00 55.53 83 PHE A C 1
ATOM 6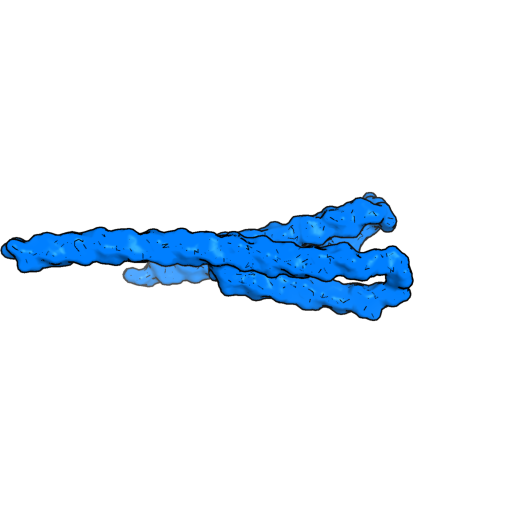45 O O . PHE A 1 83 ? 8.624 2.652 -21.243 1.00 55.53 83 PHE A O 1
ATOM 652 N N . ILE A 1 84 ? 6.833 1.753 -20.228 1.00 54.16 84 ILE A N 1
ATOM 653 C CA . ILE A 1 84 ? 6.538 0.732 -21.247 1.00 54.16 84 ILE A CA 1
ATOM 654 C C . ILE A 1 84 ? 6.196 1.381 -22.595 1.00 54.16 84 ILE A C 1
ATOM 656 O O . ILE A 1 84 ? 6.617 0.900 -23.642 1.00 54.16 84 ILE A O 1
ATOM 660 N N . LEU A 1 85 ? 5.484 2.513 -22.581 1.00 53.31 85 LEU A N 1
ATOM 661 C CA . LEU A 1 85 ? 5.113 3.233 -23.807 1.00 53.31 85 LEU A CA 1
ATOM 662 C C . LEU A 1 85 ? 6.287 3.992 -24.448 1.00 53.31 85 LEU A C 1
ATOM 664 O O . LEU A 1 85 ? 6.276 4.205 -25.659 1.00 53.31 85 LEU A O 1
ATOM 668 N N . TRP A 1 86 ? 7.296 4.400 -23.669 1.00 52.31 86 TRP A N 1
ATOM 669 C CA . TRP A 1 86 ? 8.498 5.060 -24.202 1.00 52.31 86 TRP A CA 1
ATOM 670 C C . TRP A 1 86 ? 9.565 4.048 -24.650 1.00 52.31 86 TRP A C 1
ATOM 672 O O . TRP A 1 86 ? 10.329 4.293 -25.585 1.00 52.31 86 TRP A O 1
ATOM 682 N N . SER A 1 87 ? 9.592 2.877 -24.014 1.00 53.53 87 SER A N 1
ATOM 683 C CA . SER A 1 87 ? 10.414 1.726 -24.371 1.00 53.53 87 SER A CA 1
ATOM 684 C C . SER A 1 87 ? 9.759 0.931 -25.508 1.00 53.53 87 SER A C 1
ATOM 686 O O . SER A 1 87 ? 9.250 -0.169 -25.313 1.00 53.53 87 SER A O 1
ATOM 688 N N . ASN A 1 88 ? 9.783 1.469 -26.730 1.00 47.75 88 ASN A N 1
ATOM 689 C CA . ASN A 1 88 ? 9.372 0.756 -27.947 1.00 47.75 88 ASN A CA 1
ATOM 690 C C . ASN A 1 88 ? 10.411 -0.330 -28.325 1.00 47.75 88 ASN A C 1
ATOM 692 O O . ASN A 1 88 ? 11.004 -0.296 -29.404 1.00 47.75 88 ASN A O 1
ATOM 696 N N . ASN A 1 89 ? 10.717 -1.235 -27.390 1.00 52.03 89 ASN A N 1
ATOM 697 C CA . ASN A 1 89 ? 11.736 -2.269 -27.513 1.00 52.03 89 ASN A CA 1
ATOM 698 C C . ASN A 1 89 ? 11.062 -3.638 -27.746 1.00 52.03 89 ASN A C 1
ATOM 700 O O . ASN A 1 89 ? 10.448 -4.168 -26.820 1.00 52.03 89 ASN A O 1
ATOM 704 N N . PRO A 1 90 ? 11.177 -4.244 -28.944 1.00 50.25 90 PRO A N 1
ATOM 705 C CA . PRO A 1 90 ? 10.494 -5.495 -29.310 1.00 50.25 90 PRO A CA 1
ATOM 706 C C . PRO A 1 90 ? 10.917 -6.746 -28.517 1.00 50.25 90 PRO A C 1
ATOM 708 O O . PRO A 1 90 ? 10.390 -7.825 -28.771 1.00 50.25 90 PRO A O 1
ATOM 711 N N . TYR A 1 91 ? 11.891 -6.625 -27.610 1.00 50.00 91 TYR A N 1
ATOM 712 C CA . TYR A 1 91 ? 12.514 -7.744 -26.894 1.00 50.00 91 TYR A CA 1
ATOM 713 C C . TYR A 1 91 ? 12.112 -7.859 -25.416 1.00 50.00 91 TYR A C 1
ATOM 715 O O . TYR A 1 91 ? 12.572 -8.779 -24.742 1.00 50.00 91 TYR A O 1
ATOM 723 N N . MET A 1 92 ? 11.286 -6.950 -24.887 1.00 51.75 92 MET A N 1
ATOM 724 C CA . MET A 1 92 ? 10.698 -7.135 -23.556 1.00 51.75 92 MET A CA 1
ATOM 725 C C . MET A 1 92 ? 9.544 -8.121 -23.675 1.00 51.75 92 MET A C 1
ATOM 727 O O . MET A 1 92 ? 8.591 -7.860 -24.402 1.00 51.75 92 MET A O 1
ATOM 731 N N . GLU A 1 93 ? 9.646 -9.263 -22.992 1.00 52.53 93 GLU A N 1
ATOM 732 C CA . GLU A 1 93 ? 8.536 -10.203 -22.879 1.00 52.53 93 GLU A CA 1
ATOM 733 C C . GLU A 1 93 ? 7.350 -9.497 -22.206 1.00 52.53 93 GLU A C 1
ATOM 735 O O . GLU A 1 93 ? 7.405 -9.226 -21.006 1.00 52.53 93 GLU A O 1
ATOM 740 N N . PRO A 1 94 ? 6.250 -9.214 -22.928 1.00 52.44 94 PRO A N 1
ATOM 741 C CA . PRO A 1 94 ? 5.121 -8.487 -22.352 1.00 52.44 94 PRO A CA 1
ATOM 742 C C . PRO A 1 94 ? 4.470 -9.260 -21.195 1.00 52.44 94 PRO A C 1
ATOM 744 O O . PRO A 1 94 ? 3.764 -8.689 -20.375 1.00 52.44 94 PRO A O 1
ATOM 747 N N . SER A 1 95 ? 4.693 -10.574 -21.118 1.00 56.22 95 SER A N 1
ATOM 748 C CA . SER A 1 95 ? 4.102 -11.501 -20.153 1.00 56.22 95 SER A CA 1
ATOM 749 C C . SER A 1 95 ? 4.509 -11.253 -18.700 1.00 56.22 95 SER A C 1
ATOM 751 O O . SER A 1 95 ? 3.693 -11.515 -17.816 1.00 56.22 95 SER A O 1
ATOM 753 N N . SER A 1 96 ? 5.724 -10.774 -18.411 1.00 65.56 96 SER A N 1
ATOM 754 C CA . SER A 1 96 ? 6.199 -10.678 -17.020 1.00 65.56 96 SER A CA 1
ATOM 755 C C . SER A 1 96 ? 5.567 -9.521 -16.244 1.00 65.56 96 SER A C 1
ATOM 757 O O . SER A 1 96 ? 5.216 -9.682 -15.077 1.00 65.56 96 SER A O 1
ATOM 759 N N . GLU A 1 97 ? 5.349 -8.378 -16.889 1.00 68.94 97 GLU A N 1
ATOM 760 C CA . GLU A 1 97 ? 4.896 -7.153 -16.214 1.00 68.94 97 GLU A CA 1
ATOM 761 C C . GLU A 1 97 ? 3.409 -7.206 -15.829 1.00 68.94 97 GLU A C 1
ATOM 763 O O . GLU A 1 97 ? 3.019 -6.805 -14.730 1.00 68.94 97 GLU A O 1
ATOM 768 N N . TRP A 1 98 ? 2.558 -7.767 -16.698 1.00 73.38 98 TRP A N 1
ATOM 769 C CA . TRP A 1 98 ? 1.131 -7.948 -16.393 1.00 73.38 98 TRP A CA 1
ATOM 770 C C . TRP A 1 98 ? 0.917 -8.877 -15.200 1.00 73.38 98 TRP A C 1
ATOM 772 O O . TRP A 1 98 ? 0.040 -8.634 -14.368 1.00 73.38 98 TRP A O 1
ATOM 782 N N . VAL A 1 99 ? 1.734 -9.927 -15.099 1.00 81.00 99 VAL A N 1
ATOM 783 C CA . VAL A 1 99 ? 1.695 -10.866 -13.976 1.00 81.00 99 VAL A CA 1
ATOM 784 C C . VAL A 1 99 ? 2.041 -10.142 -12.675 1.00 81.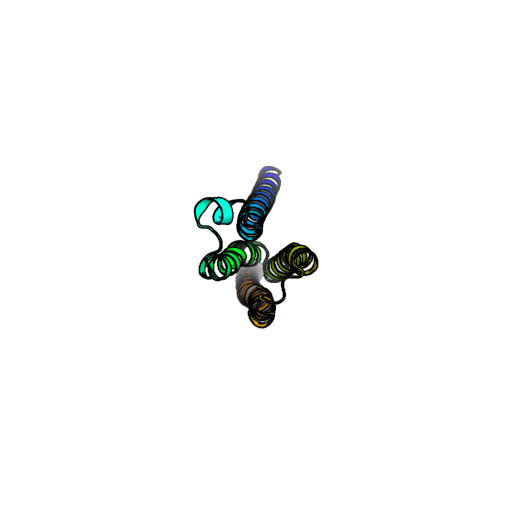00 99 VAL A C 1
ATOM 786 O O . VAL A 1 99 ? 1.356 -10.322 -11.671 1.00 81.00 99 VAL A O 1
ATOM 789 N N . GLU A 1 100 ? 3.038 -9.263 -12.688 1.00 81.75 100 GLU A N 1
ATOM 790 C CA . GLU A 1 100 ? 3.454 -8.504 -11.506 1.00 81.75 100 GLU A CA 1
ATOM 791 C C . GLU A 1 100 ? 2.392 -7.520 -11.025 1.00 81.75 100 GLU A C 1
ATOM 793 O O . GLU A 1 100 ? 2.130 -7.455 -9.824 1.00 81.75 100 GLU A O 1
ATOM 798 N N . ILE A 1 101 ? 1.700 -6.836 -11.942 1.00 85.75 101 ILE A N 1
ATOM 799 C CA . ILE A 1 101 ? 0.558 -5.980 -11.590 1.00 85.75 101 ILE A CA 1
ATOM 800 C C . ILE A 1 101 ? -0.528 -6.807 -10.893 1.00 85.75 101 ILE A C 1
ATOM 802 O O . ILE A 1 101 ? -1.041 -6.406 -9.844 1.00 85.75 101 ILE A O 1
ATOM 806 N N . VAL A 1 102 ? -0.851 -7.994 -11.415 1.00 89.25 102 VAL A N 1
ATOM 807 C CA . VAL A 1 102 ? -1.807 -8.902 -10.761 1.00 89.25 102 VAL A CA 1
ATOM 808 C C . VAL A 1 102 ? -1.328 -9.273 -9.354 1.00 89.25 102 VAL A C 1
ATOM 810 O O . VAL A 1 102 ? -2.122 -9.229 -8.411 1.00 89.25 102 VAL A O 1
ATOM 813 N N . PHE A 1 103 ? -0.037 -9.563 -9.171 1.00 90.56 103 PHE A N 1
ATOM 814 C CA . PHE A 1 103 ? 0.534 -9.834 -7.850 1.00 90.56 103 PHE A CA 1
ATOM 815 C C . PHE A 1 103 ? 0.499 -8.619 -6.912 1.00 90.56 103 PHE A C 1
ATOM 817 O O . PHE A 1 103 ? 0.228 -8.797 -5.724 1.00 90.56 103 PHE A O 1
ATOM 824 N N . TYR A 1 104 ? 0.691 -7.392 -7.404 1.00 91.69 104 TYR A N 1
ATOM 825 C CA . TYR A 1 104 ? 0.554 -6.165 -6.609 1.00 91.69 104 TYR A CA 1
ATOM 826 C C . TYR A 1 104 ? -0.838 -6.043 -5.997 1.00 91.69 104 TYR A C 1
ATOM 828 O O . TYR A 1 104 ? -0.974 -5.871 -4.781 1.00 91.69 104 TYR A O 1
ATOM 836 N N . PHE A 1 105 ? -1.875 -6.203 -6.819 1.00 94.31 105 PHE A N 1
ATOM 837 C CA . PHE A 1 105 ? -3.256 -6.169 -6.347 1.00 94.31 105 PHE A CA 1
ATOM 838 C C . PHE A 1 105 ? -3.598 -7.367 -5.460 1.00 94.31 105 PHE A C 1
ATOM 840 O O . PHE A 1 105 ? -4.277 -7.190 -4.448 1.00 94.31 105 PHE A O 1
ATOM 847 N N . ALA A 1 106 ? -3.105 -8.567 -5.782 1.00 95.38 106 ALA A N 1
ATOM 848 C CA . ALA A 1 106 ? -3.335 -9.758 -4.972 1.00 95.38 106 ALA A CA 1
ATOM 849 C C . ALA A 1 106 ? -2.729 -9.614 -3.569 1.00 95.38 106 ALA A C 1
ATOM 851 O O . ALA A 1 106 ? -3.423 -9.825 -2.579 1.00 95.38 106 ALA A O 1
ATOM 852 N N . ILE A 1 107 ? -1.464 -9.200 -3.459 1.00 94.69 107 ILE A N 1
ATOM 853 C CA . ILE A 1 107 ? -0.767 -9.045 -2.175 1.00 94.69 107 ILE A CA 1
ATOM 854 C C . ILE A 1 107 ? -1.384 -7.905 -1.361 1.00 94.69 107 ILE A C 1
ATOM 856 O O . ILE A 1 107 ? -1.733 -8.103 -0.194 1.00 94.69 107 ILE A O 1
ATOM 860 N N . GLY A 1 108 ? -1.569 -6.730 -1.973 1.00 94.88 108 GLY A N 1
ATOM 861 C CA . GLY A 1 108 ? -2.193 -5.584 -1.309 1.00 94.88 108 GLY A CA 1
ATOM 862 C C . GLY A 1 108 ? -3.621 -5.890 -0.852 1.00 94.88 108 GLY A C 1
ATOM 863 O O . GLY A 1 108 ? -4.008 -5.537 0.264 1.00 94.88 108 GLY A O 1
ATOM 864 N N . GLY A 1 109 ? -4.376 -6.613 -1.682 1.00 96.44 109 GLY A N 1
ATOM 865 C CA . GLY A 1 109 ? -5.724 -7.083 -1.387 1.00 96.44 109 GLY A CA 1
ATOM 866 C C . GLY A 1 109 ? -5.769 -8.087 -0.237 1.00 96.44 109 GLY A C 1
ATOM 867 O O . GLY A 1 109 ? -6.516 -7.892 0.720 1.00 96.44 109 GLY A O 1
ATOM 868 N N . LEU A 1 110 ? -4.953 -9.142 -0.295 1.00 97.38 110 LEU A N 1
ATOM 869 C CA . LEU A 1 110 ? -4.922 -10.202 0.716 1.00 97.38 110 LEU A CA 1
ATOM 870 C C . LEU A 1 110 ? -4.514 -9.667 2.089 1.00 97.38 110 LEU A C 1
ATOM 872 O O . LEU A 1 110 ? -5.223 -9.887 3.072 1.00 97.38 110 LEU A O 1
ATOM 876 N N . ILE A 1 111 ? -3.400 -8.935 2.157 1.00 96.94 111 ILE A N 1
ATOM 877 C CA . ILE A 1 111 ? -2.885 -8.395 3.421 1.00 96.94 111 ILE A CA 1
ATOM 878 C C . ILE A 1 111 ? -3.845 -7.348 3.968 1.00 96.94 111 ILE A C 1
ATOM 880 O O . ILE A 1 111 ? -4.190 -7.380 5.147 1.00 96.94 111 ILE A O 1
ATOM 884 N N . GLY A 1 112 ? -4.327 -6.451 3.110 1.00 96.19 112 GLY A N 1
ATOM 885 C CA . GLY A 1 112 ? -5.242 -5.401 3.526 1.00 96.19 112 GLY A CA 1
ATOM 886 C C . GLY A 1 112 ? -6.572 -5.956 4.039 1.00 96.19 112 GLY A C 1
ATOM 887 O O . GLY A 1 112 ? -7.073 -5.495 5.065 1.00 96.19 112 GLY A O 1
ATOM 888 N N . LEU A 1 113 ? -7.110 -6.998 3.395 1.00 97.25 113 LEU A N 1
ATOM 889 C CA . LEU A 1 113 ? -8.310 -7.694 3.859 1.00 97.25 113 LEU A CA 1
ATOM 890 C C . LEU A 1 113 ? -8.079 -8.381 5.209 1.00 97.25 113 LEU A C 1
ATOM 892 O O . LEU A 1 113 ? -8.955 -8.333 6.073 1.00 97.25 113 LEU A O 1
ATOM 896 N N . LEU A 1 114 ? -6.921 -9.020 5.397 1.00 96.62 114 LEU A N 1
ATOM 897 C CA . LEU A 1 114 ? -6.578 -9.696 6.647 1.00 96.62 114 LEU A CA 1
ATOM 898 C C . LEU A 1 114 ? -6.477 -8.699 7.807 1.00 96.62 114 LEU A C 1
ATOM 900 O O . LEU A 1 114 ? -7.080 -8.914 8.856 1.00 96.62 114 LEU A O 1
ATOM 904 N N . VAL A 1 115 ? -5.798 -7.576 7.580 1.00 96.19 115 VAL A N 1
ATOM 905 C CA . VAL A 1 115 ? -5.657 -6.481 8.550 1.00 96.19 115 VAL A CA 1
ATOM 906 C C . VAL A 1 115 ? -7.017 -5.879 8.900 1.00 96.19 115 VAL A C 1
ATOM 908 O O . VAL A 1 115 ? -7.318 -5.674 10.076 1.00 96.19 115 VAL A O 1
ATOM 911 N N . ASP A 1 116 ? -7.874 -5.632 7.907 1.00 95.50 116 ASP A N 1
ATOM 912 C CA . ASP A 1 116 ? -9.217 -5.099 8.150 1.00 95.50 116 ASP A CA 1
ATOM 913 C C . ASP A 1 116 ? -10.100 -6.092 8.911 1.00 95.50 116 ASP A C 1
ATOM 915 O O . ASP A 1 116 ? -10.880 -5.690 9.781 1.00 95.50 116 ASP A O 1
ATOM 919 N N . ARG A 1 117 ? -9.976 -7.393 8.624 1.00 94.38 117 ARG A N 1
ATOM 920 C CA . ARG A 1 117 ? -10.664 -8.441 9.387 1.00 94.38 117 ARG A CA 1
ATOM 921 C C . ARG A 1 117 ? -10.186 -8.474 10.830 1.00 94.38 117 ARG A C 1
ATOM 923 O O . ARG A 1 117 ? -11.029 -8.470 11.724 1.00 94.38 117 ARG A O 1
ATOM 930 N N . GLU A 1 118 ? -8.878 -8.449 11.066 1.00 94.88 118 GLU A N 1
ATOM 931 C CA . GLU A 1 118 ? -8.325 -8.445 12.422 1.00 94.88 118 GLU A CA 1
ATOM 932 C C . GLU A 1 118 ? -8.799 -7.220 13.213 1.00 94.88 118 GLU A C 1
ATOM 934 O O . GLU A 1 118 ? -9.272 -7.357 14.341 1.00 94.88 118 GLU A O 1
ATOM 939 N N . ARG A 1 119 ? -8.766 -6.027 12.604 1.00 92.75 119 ARG A N 1
ATOM 940 C CA . ARG A 1 119 ? -9.261 -4.795 13.236 1.00 92.75 119 ARG A CA 1
ATOM 941 C C . ARG A 1 119 ? -10.737 -4.897 13.606 1.00 92.75 119 ARG A C 1
ATOM 943 O O . ARG A 1 119 ? -11.100 -4.564 14.728 1.00 92.75 119 ARG A O 1
ATOM 950 N N . ARG A 1 120 ? -11.585 -5.409 12.705 1.00 92.56 120 ARG A N 1
ATOM 951 C CA . ARG A 1 120 ? -13.020 -5.610 12.981 1.00 92.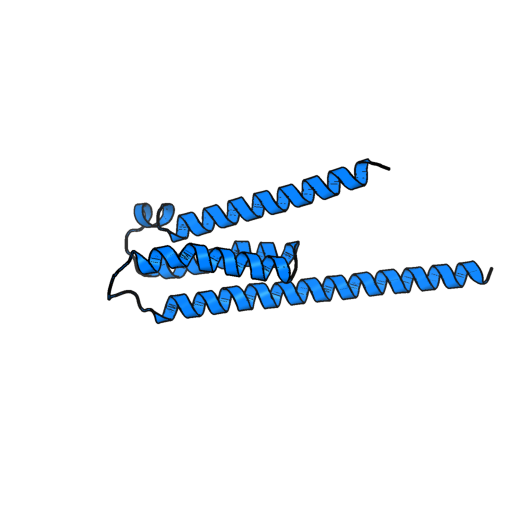56 120 ARG A CA 1
ATOM 952 C C . ARG A 1 120 ? -13.265 -6.607 14.108 1.00 92.56 120 ARG A C 1
ATOM 954 O O . ARG A 1 120 ? -14.173 -6.394 14.906 1.00 92.56 120 ARG A O 1
ATOM 961 N N . ILE A 1 121 ? -12.487 -7.687 14.163 1.00 92.81 121 ILE A N 1
ATOM 962 C CA . ILE A 1 121 ? -12.588 -8.687 15.231 1.00 92.81 121 ILE A CA 1
ATOM 963 C C . ILE A 1 121 ? -12.215 -8.052 16.574 1.00 92.81 121 ILE A C 1
ATOM 965 O O . ILE A 1 121 ? -12.990 -8.169 17.520 1.00 92.81 121 ILE A O 1
ATOM 969 N N . ARG A 1 122 ? -11.099 -7.313 16.638 1.00 92.06 122 ARG A N 1
ATOM 970 C CA . ARG A 1 122 ? -10.667 -6.610 17.858 1.00 92.06 122 ARG A CA 1
ATOM 971 C C . ARG A 1 122 ? -11.710 -5.606 18.349 1.00 92.06 122 ARG A C 1
ATOM 973 O O . ARG A 1 122 ? -12.087 -5.655 19.513 1.00 92.06 122 ARG A O 1
ATOM 980 N N . THR A 1 123 ? -12.251 -4.764 17.465 1.00 92.25 123 THR A N 1
ATOM 981 C CA . THR A 1 123 ? -13.278 -3.780 17.852 1.00 92.25 123 THR A CA 1
ATOM 982 C C . THR A 1 123 ? -14.534 -4.448 18.420 1.00 92.25 123 THR A C 1
ATOM 984 O O . THR A 1 123 ? -15.059 -4.002 19.433 1.00 92.25 123 THR A O 1
ATOM 987 N N . ARG A 1 124 ? -14.988 -5.566 17.835 1.00 90.88 124 ARG A N 1
ATOM 988 C CA . ARG A 1 124 ? -16.150 -6.313 18.354 1.00 90.88 124 ARG A CA 1
ATOM 989 C C . ARG A 1 124 ? -15.898 -6.925 19.732 1.00 90.88 124 ARG A C 1
ATOM 991 O O . ARG A 1 124 ? -16.811 -6.968 20.556 1.00 90.88 124 ARG A O 1
ATOM 998 N N . GLN A 1 125 ? -14.682 -7.413 19.983 1.00 90.81 125 GLN A N 1
ATOM 999 C CA . GLN A 1 125 ? -14.295 -7.936 21.296 1.00 90.81 125 GLN A CA 1
ATOM 1000 C C . GLN A 1 125 ? -14.315 -6.829 22.357 1.00 90.81 125 GLN A C 1
ATOM 1002 O O . GLN A 1 125 ? -14.886 -7.026 23.428 1.00 90.81 125 GLN A O 1
ATOM 1007 N N . GLU A 1 126 ? -13.764 -5.656 22.037 1.00 92.06 126 GLU A N 1
ATOM 1008 C CA . GLU A 1 126 ? -13.776 -4.486 22.924 1.00 92.06 126 GLU A CA 1
ATOM 1009 C C . GLU A 1 126 ? -15.207 -4.003 23.212 1.00 92.06 126 GLU A C 1
ATOM 1011 O O . GLU A 1 126 ? -15.560 -3.761 24.365 1.00 92.06 126 GLU A O 1
ATOM 1016 N N . GLU A 1 127 ? -16.067 -3.933 22.192 1.00 91.56 127 GLU A N 1
ATOM 1017 C CA . GLU A 1 127 ? -17.476 -3.554 22.355 1.00 91.56 127 GLU A CA 1
ATOM 1018 C C . GLU A 1 127 ? -18.242 -4.534 23.252 1.00 91.56 127 GLU A C 1
ATOM 1020 O O . GLU A 1 127 ? -18.995 -4.107 24.127 1.00 91.56 127 GLU A O 1
ATOM 1025 N N . THR A 1 128 ? -18.023 -5.840 23.077 1.00 91.75 128 THR A N 1
ATOM 1026 C CA . THR A 1 128 ? -18.686 -6.873 23.888 1.00 91.75 128 THR A CA 1
ATOM 1027 C C . THR A 1 128 ? -18.240 -6.791 25.349 1.00 91.75 128 THR A C 1
ATOM 1029 O O . THR A 1 128 ? -19.074 -6.851 26.251 1.00 91.75 128 THR A O 1
ATOM 1032 N N . ALA A 1 129 ? -16.943 -6.584 25.600 1.00 90.69 129 ALA A N 1
ATOM 1033 C CA . ALA A 1 129 ? -16.416 -6.402 26.952 1.00 90.69 129 ALA A CA 1
ATOM 1034 C C . ALA A 1 129 ? -17.018 -5.163 27.642 1.00 90.69 129 ALA A C 1
ATOM 1036 O O . ALA A 1 129 ? -17.438 -5.238 28.796 1.00 90.69 129 ALA A O 1
ATOM 1037 N N . LEU A 1 130 ? -17.144 -4.047 26.915 1.00 92.25 130 LEU A N 1
ATOM 1038 C CA . LEU A 1 130 ? -17.765 -2.823 27.430 1.00 92.25 130 LEU A CA 1
ATOM 1039 C C . LEU A 1 130 ? -19.266 -2.988 27.703 1.00 92.25 130 LEU A C 1
ATOM 1041 O O . LEU A 1 130 ? -19.788 -2.400 28.651 1.00 92.25 130 LEU A O 1
ATOM 1045 N N . GLN A 1 131 ? -19.978 -3.769 26.886 1.00 91.44 131 GLN A N 1
ATOM 1046 C CA . GLN A 1 131 ? -21.392 -4.068 27.121 1.00 91.44 131 GLN A CA 1
ATOM 1047 C C . GLN A 1 131 ? -21.592 -4.894 28.395 1.00 91.44 131 GLN A C 1
ATOM 1049 O O . GLN A 1 131 ? -22.475 -4.565 29.185 1.00 91.44 131 GLN A O 1
ATOM 1054 N N . LEU A 1 132 ? -20.742 -5.898 28.635 1.00 91.75 132 LEU A N 1
ATOM 1055 C CA . LEU A 1 132 ? -20.784 -6.699 29.861 1.00 91.75 132 LEU A CA 1
ATOM 1056 C C . LEU A 1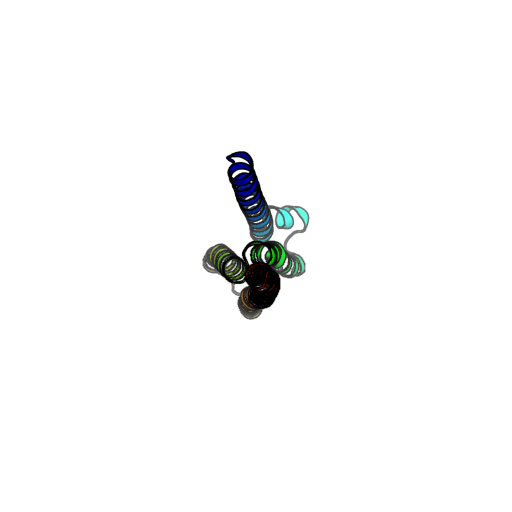 132 ? -20.555 -5.837 31.112 1.00 91.75 132 LEU A C 1
ATOM 1058 O O . LEU A 1 132 ? -21.324 -5.943 32.067 1.00 91.75 132 LEU A O 1
ATOM 1062 N N . GLU A 1 133 ? -19.569 -4.932 31.087 1.00 92.00 133 GLU A N 1
ATOM 1063 C CA . GLU A 1 133 ? -19.316 -4.017 32.212 1.00 92.00 133 GLU A CA 1
ATOM 1064 C C . GLU A 1 133 ? -20.516 -3.086 32.471 1.00 92.00 133 GLU A C 1
ATOM 1066 O O . GLU A 1 133 ? -20.916 -2.869 33.617 1.00 92.00 133 GLU A O 1
ATOM 1071 N N . ARG A 1 134 ? -21.140 -2.556 31.409 1.00 91.06 134 ARG A N 1
ATOM 1072 C CA . ARG A 1 134 ? -22.325 -1.692 31.535 1.00 91.06 134 ARG A CA 1
ATOM 1073 C C . ARG A 1 134 ? -23.528 -2.435 32.107 1.00 91.06 134 ARG A C 1
ATOM 1075 O O . A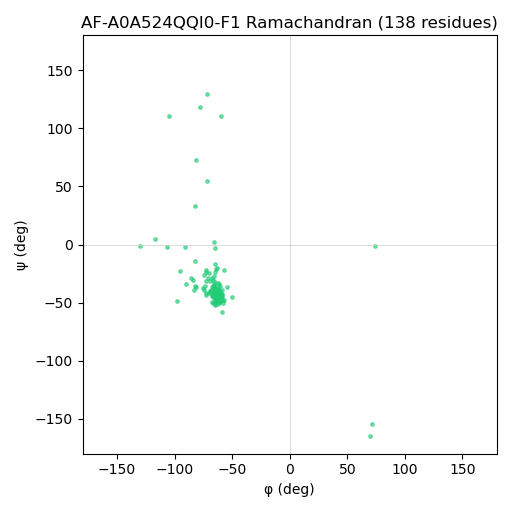RG A 1 134 ? -24.202 -1.886 32.974 1.00 91.06 134 ARG A O 1
ATOM 1082 N N . SER A 1 135 ? -23.792 -3.662 31.657 1.00 88.81 135 SER A N 1
ATOM 1083 C CA . SER A 1 135 ? -24.892 -4.479 32.183 1.00 88.81 135 SER A CA 1
ATOM 1084 C C . SER A 1 135 ? -24.708 -4.804 33.667 1.00 88.81 135 SER A C 1
ATOM 1086 O O . SER A 1 135 ? -25.674 -4.715 34.416 1.00 88.81 135 SER A O 1
ATO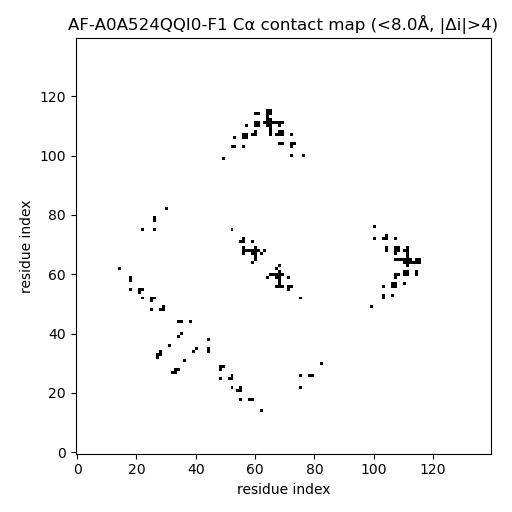M 1088 N N . GLN A 1 136 ? -23.479 -5.096 34.109 1.00 89.81 136 GLN A N 1
ATOM 1089 C CA . GLN A 1 136 ? -23.174 -5.333 35.526 1.00 89.81 136 GLN A CA 1
ATOM 1090 C C . GLN A 1 136 ? -23.357 -4.077 36.390 1.00 89.81 136 GLN A C 1
ATOM 1092 O O . GLN A 1 136 ? -23.888 -4.162 37.496 1.00 89.81 136 GLN A O 1
ATOM 1097 N N . ARG A 1 137 ? -22.962 -2.899 35.889 1.00 89.94 137 ARG A N 1
ATOM 1098 C CA . ARG A 1 137 ? -23.153 -1.631 36.613 1.00 89.94 137 ARG A CA 1
ATOM 1099 C C . ARG A 1 137 ? -24.612 -1.205 36.754 1.00 89.94 137 ARG A C 1
ATOM 1101 O O . ARG A 1 137 ? -24.915 -0.497 37.698 1.00 89.94 137 ARG A O 1
ATOM 1108 N N . LEU A 1 138 ? -25.487 -1.578 35.820 1.00 87.12 138 LEU A N 1
ATOM 1109 C CA . LEU A 1 138 ? -26.913 -1.226 35.869 1.00 87.12 138 LEU A CA 1
ATOM 1110 C C . LEU A 1 138 ? -27.736 -2.161 36.771 1.00 87.12 138 LEU A C 1
ATOM 1112 O O . LEU A 1 138 ? -28.880 -1.846 37.081 1.00 87.12 138 LEU A O 1
ATOM 1116 N N . SER A 1 139 ? -27.177 -3.312 37.157 1.00 80.25 139 SER A N 1
ATOM 1117 C CA . SER A 1 139 ? -27.814 -4.275 38.064 1.00 80.25 139 SER A CA 1
ATOM 1118 C C . SER A 1 139 ? -27.499 -4.062 39.553 1.00 80.25 139 SER A C 1
ATOM 1120 O O . SER A 1 139 ? -28.002 -4.823 40.377 1.00 80.25 139 SER A O 1
ATOM 1122 N N . LEU A 1 140 ? -26.664 -3.072 39.887 1.00 67.44 140 LEU A N 1
ATOM 1123 C CA . LEU A 1 140 ? -26.337 -2.636 41.252 1.00 67.44 140 LEU A CA 1
ATOM 1124 C C . LEU A 1 140 ? -26.984 -1.279 41.534 1.00 67.44 140 LEU A C 1
ATOM 1126 O O . LEU A 1 140 ? -27.424 -1.085 42.687 1.00 67.44 140 LEU A O 1
#